Protein AF-H3BZD6-F1 (afdb_monomer)

Mean predicted aligned error: 8.35 Å

Secondary structure (DSSP, 8-state):
--HHHHHHHHHHHHHHHHHHHHHH-GGG-SHHHHHHHHHHHHHHHIIIIIHHHHHHHHHTSS-TTHHHHHHHHHHHHHHHHHHHHHHHHHHHHHHHH-

Foldseek 3Di:
DPPVLVVLVVCLVVLVVVLVVLVVPPPPPDPLSVLVSLLSVLVNLCSPLVSVLVVVCVVVVHNPVPPVSVVVNVVSVVVSVVSNVVSVVVNVVVVVVD

InterPro domains:
  IPR000276 G protein-coupled receptor, rhodopsin-like [PF00001] (20-97)
  IPR017452 GPCR, rhodopsin-like, 7TM [PS50262] (14-98)
  IPR050125 G-protein coupled receptor opsins [PTHR24240] (9-98)

Solvent-accessible surface area (backbone atoms only — not comparable to full-atom values): 5617 Å² total; per-residue (Å²): 123,68,69,78,62,52,53,55,62,71,43,45,66,59,56,57,49,50,53,54,55,56,6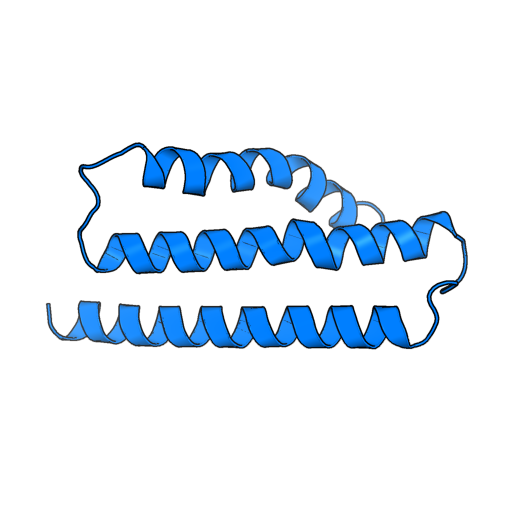8,72,42,80,86,53,83,50,77,74,50,55,46,53,43,52,46,47,50,45,52,47,52,43,58,53,55,48,45,52,54,53,50,53,40,62,74,60,81,42,71,81,68,50,72,60,51,57,52,51,45,52,51,54,53,51,54,35,50,51,56,45,50,54,43,50,53,53,52,52,51,56,66,67,76,105

pLDDT: mean 76.43, std 11.34, range [47.69, 92.75]

Structure (mmCIF, N/CA/C/O backbone):
data_AF-H3BZD6-F1
#
_entry.id   AF-H3BZD6-F1
#
loop_
_atom_site.group_PDB
_atom_site.id
_atom_site.type_symbol
_atom_site.label_atom_id
_atom_site.label_alt_id
_atom_site.label_comp_id
_atom_site.label_asym_id
_atom_site.label_entity_id
_atom_site.label_seq_id
_atom_site.pdbx_PDB_ins_code
_atom_site.Cartn_x
_atom_site.Cartn_y
_atom_site.Cartn_z
_atom_site.occupancy
_atom_site.B_iso_or_equiv
_atom_site.auth_seq_id
_atom_site.auth_comp_id
_atom_site.auth_asym_id
_atom_site.auth_atom_id
_atom_site.pdbx_PDB_model_num
ATOM 1 N N . MET A 1 1 ? 10.854 13.599 -11.660 1.00 53.84 1 MET A N 1
ATOM 2 C CA . MET A 1 1 ? 10.905 12.133 -11.832 1.00 53.84 1 MET A CA 1
ATOM 3 C C . MET A 1 1 ? 11.589 11.404 -10.661 1.00 53.84 1 MET A C 1
ATOM 5 O O . MET A 1 1 ? 10.983 10.528 -10.080 1.00 53.84 1 MET A O 1
ATOM 9 N N . GLY A 1 2 ? 12.795 11.769 -10.206 1.00 54.12 2 GLY A N 1
ATOM 10 C CA . GLY A 1 2 ? 13.444 11.019 -9.105 1.00 54.12 2 GLY A CA 1
ATOM 11 C C . GLY A 1 2 ? 12.718 11.051 -7.744 1.00 54.12 2 GLY A C 1
ATOM 12 O O . GLY A 1 2 ? 12.509 10.010 -7.132 1.00 54.12 2 GLY A O 1
ATOM 13 N N . ILE A 1 3 ? 12.287 12.232 -7.281 1.00 57.03 3 ILE A N 1
ATOM 14 C CA . ILE A 1 3 ? 11.831 12.473 -5.891 1.00 57.03 3 ILE A CA 1
ATOM 15 C C . ILE A 1 3 ? 10.643 11.599 -5.448 1.00 57.03 3 ILE A C 1
ATOM 17 O O . ILE A 1 3 ? 10.636 11.114 -4.318 1.00 57.03 3 ILE A O 1
ATOM 21 N N . TYR A 1 4 ? 9.666 11.344 -6.321 1.00 65.44 4 TYR A N 1
ATOM 22 C CA . TYR A 1 4 ? 8.504 10.523 -5.960 1.00 65.44 4 TYR A CA 1
ATOM 23 C C . TYR A 1 4 ? 8.831 9.023 -5.861 1.00 65.44 4 TYR A C 1
ATOM 25 O O . TYR A 1 4 ? 8.057 8.284 -5.264 1.00 65.44 4 TYR A O 1
ATOM 33 N N . MET A 1 5 ? 9.962 8.565 -6.415 1.00 67.75 5 MET A N 1
ATOM 34 C CA . MET A 1 5 ? 10.427 7.178 -6.272 1.00 67.75 5 MET A CA 1
ATOM 35 C C . MET A 1 5 ? 11.294 7.000 -5.023 1.00 67.75 5 MET A C 1
ATOM 37 O O . MET A 1 5 ? 11.335 5.907 -4.472 1.00 67.75 5 MET A O 1
ATOM 41 N N . VAL A 1 6 ? 11.959 8.057 -4.537 1.00 66.56 6 VAL A N 1
ATOM 42 C CA . VAL A 1 6 ? 12.820 7.968 -3.340 1.00 66.56 6 VAL A CA 1
ATOM 43 C C . VAL A 1 6 ? 12.005 7.969 -2.045 1.00 66.56 6 VAL A C 1
ATOM 45 O O . VAL A 1 6 ? 12.363 7.291 -1.085 1.00 66.56 6 VAL A O 1
ATOM 48 N N . PHE A 1 7 ? 10.879 8.688 -2.022 1.00 69.00 7 PHE A N 1
ATOM 49 C CA . PHE A 1 7 ? 10.028 8.795 -0.835 1.00 69.00 7 PHE A CA 1
ATOM 50 C C . PHE A 1 7 ? 9.481 7.425 -0.357 1.00 69.00 7 PHE A C 1
ATOM 52 O O . PHE A 1 7 ? 9.669 7.100 0.816 1.00 69.00 7 PHE A O 1
ATOM 59 N N . PRO A 1 8 ? 8.936 6.545 -1.228 1.00 70.25 8 PRO A N 1
ATOM 60 C CA . PRO A 1 8 ? 8.482 5.205 -0.840 1.00 70.25 8 PRO A CA 1
ATOM 61 C C . PRO A 1 8 ? 9.592 4.261 -0.352 1.00 70.25 8 PRO A C 1
ATOM 63 O O . PRO A 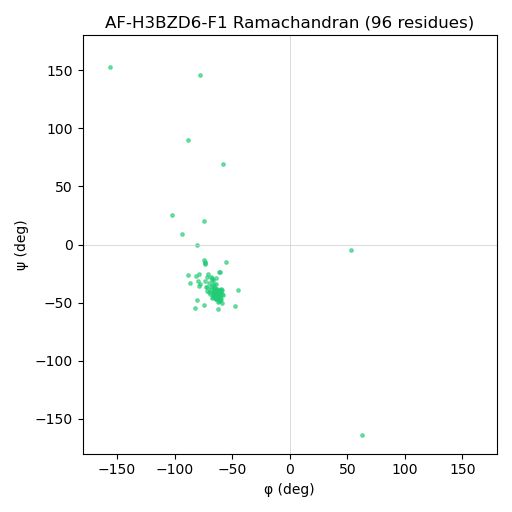1 8 ? 9.314 3.398 0.476 1.00 70.25 8 PRO A O 1
ATOM 66 N N . ILE A 1 9 ? 10.838 4.419 -0.820 1.00 73.19 9 ILE A N 1
ATOM 67 C CA . ILE A 1 9 ? 11.984 3.586 -0.397 1.00 73.19 9 ILE A CA 1
ATOM 68 C C . ILE A 1 9 ? 12.289 3.815 1.079 1.00 73.19 9 ILE A C 1
ATOM 70 O O . ILE A 1 9 ? 12.470 2.863 1.836 1.00 73.19 9 ILE A O 1
ATOM 74 N N . CYS A 1 10 ? 12.326 5.081 1.497 1.00 69.00 10 CYS A N 1
ATOM 75 C CA . CYS A 1 10 ? 12.578 5.443 2.887 1.00 69.00 10 CYS A CA 1
ATOM 76 C C . CYS A 1 10 ? 11.398 5.072 3.795 1.00 69.00 10 CYS A C 1
ATOM 78 O O . CYS A 1 10 ? 11.605 4.710 4.952 1.00 69.00 10 CYS A O 1
ATOM 80 N N . THR A 1 11 ? 10.162 5.134 3.285 1.00 70.12 11 THR A N 1
ATOM 81 C CA . THR A 1 11 ? 8.964 4.797 4.070 1.00 70.12 11 THR A CA 1
ATOM 82 C C . THR A 1 11 ? 8.698 3.288 4.147 1.00 70.12 11 THR A C 1
ATOM 84 O O . THR A 1 11 ? 8.170 2.829 5.155 1.00 70.12 11 THR A O 1
ATOM 87 N N . GLY A 1 12 ? 9.124 2.492 3.160 1.00 73.06 12 GLY A N 1
ATOM 88 C CA . GLY A 1 12 ? 8.948 1.034 3.112 1.00 73.06 12 GLY A CA 1
ATOM 89 C C . GLY A 1 12 ? 9.307 0.268 4.399 1.00 73.06 12 GLY A C 1
ATOM 90 O O . GLY A 1 12 ? 8.450 -0.462 4.907 1.00 73.06 12 GLY A O 1
ATOM 91 N N . PRO A 1 13 ? 10.510 0.436 4.988 1.00 76.25 13 PRO A N 1
ATOM 92 C CA . PRO A 1 13 ? 10.869 -0.257 6.228 1.00 76.25 13 PRO A CA 1
ATOM 93 C C . PRO A 1 13 ? 9.994 0.167 7.418 1.00 76.25 13 PRO A C 1
ATOM 95 O O . PRO A 1 13 ? 9.638 -0.661 8.253 1.00 76.25 13 PRO A O 1
ATOM 98 N N . ILE A 1 14 ? 9.579 1.435 7.469 1.00 75.19 14 ILE A N 1
ATOM 99 C CA . ILE A 1 14 ? 8.714 1.974 8.529 1.00 75.19 14 ILE A CA 1
ATOM 100 C C . ILE A 1 14 ? 7.300 1.385 8.408 1.00 75.19 14 ILE A C 1
ATOM 102 O O . ILE A 1 14 ? 6.695 0.956 9.396 1.00 75.19 14 ILE A O 1
ATOM 106 N N . THR A 1 15 ? 6.779 1.297 7.183 1.00 75.00 15 THR A N 1
ATOM 107 C CA . THR A 1 15 ? 5.463 0.714 6.911 1.00 75.00 15 THR A CA 1
ATOM 108 C C . THR A 1 15 ? 5.435 -0.787 7.212 1.00 75.00 15 THR A C 1
ATOM 110 O O . THR A 1 15 ? 4.394 -1.283 7.629 1.00 75.00 15 THR A O 1
ATOM 113 N N . PHE A 1 16 ? 6.553 -1.515 7.074 1.00 77.06 16 PHE A N 1
ATOM 114 C CA . PHE A 1 16 ? 6.630 -2.954 7.383 1.00 77.06 16 PHE A CA 1
ATOM 115 C C . PHE A 1 16 ? 6.598 -3.241 8.889 1.00 77.06 16 PHE A C 1
ATOM 117 O O . PHE A 1 16 ? 5.958 -4.191 9.343 1.00 77.06 16 PHE A O 1
ATOM 124 N N . LEU A 1 17 ? 7.235 -2.379 9.682 1.00 78.19 17 LEU A N 1
ATOM 125 C CA . LEU A 1 17 ? 7.260 -2.496 11.140 1.00 78.19 17 LEU A CA 1
ATOM 126 C C . LEU A 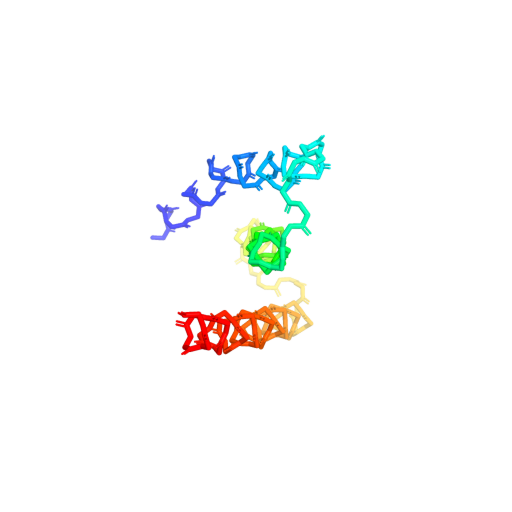1 17 ? 5.882 -2.249 11.773 1.00 78.19 17 LEU A C 1
ATOM 128 O O . LEU A 1 17 ? 5.567 -2.828 12.809 1.00 78.19 17 LEU A O 1
ATOM 132 N N . THR A 1 18 ? 5.033 -1.440 11.138 1.00 79.56 18 THR A N 1
ATOM 133 C CA . THR A 1 18 ? 3.730 -1.032 11.689 1.00 79.56 18 THR A CA 1
ATOM 134 C C . THR A 1 18 ? 2.766 -2.212 11.913 1.00 79.56 18 THR A C 1
ATOM 136 O O . THR A 1 18 ? 2.332 -2.407 13.049 1.00 79.56 18 THR A O 1
ATOM 139 N N . PRO A 1 19 ? 2.436 -3.058 10.916 1.00 78.31 19 PRO A N 1
ATOM 140 C CA . PRO A 1 19 ? 1.583 -4.217 11.154 1.00 78.31 19 PRO A CA 1
ATOM 141 C C . PRO A 1 19 ? 2.249 -5.277 12.036 1.00 78.31 19 PRO A C 1
ATOM 143 O O . PRO A 1 19 ? 1.548 -5.941 12.795 1.00 78.31 19 PRO A O 1
ATOM 146 N N . LEU A 1 20 ? 3.580 -5.425 11.995 1.00 78.44 20 LEU A N 1
ATOM 147 C CA . LEU A 1 20 ? 4.288 -6.353 12.883 1.00 78.44 20 LEU A CA 1
ATOM 148 C C . LEU A 1 20 ? 4.095 -5.971 14.353 1.00 78.44 20 LEU A C 1
ATOM 150 O O . LEU A 1 20 ? 3.699 -6.809 15.158 1.00 78.44 20 LEU A O 1
ATOM 154 N N . VAL A 1 21 ? 4.299 -4.701 14.698 1.00 75.88 21 VAL A N 1
ATOM 155 C CA . VAL A 1 21 ? 4.100 -4.200 16.067 1.00 75.88 21 VAL A CA 1
ATOM 156 C C . VAL A 1 21 ? 2.624 -4.281 16.480 1.00 75.88 21 VAL A C 1
ATOM 158 O O . VAL A 1 21 ? 2.321 -4.649 17.619 1.00 75.88 21 VAL A O 1
ATOM 161 N N . MET A 1 22 ? 1.6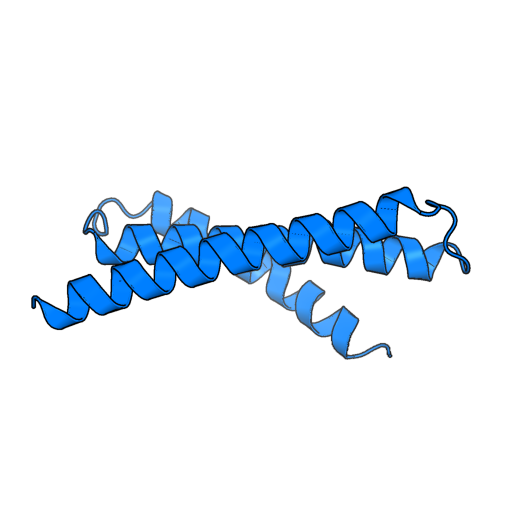92 -4.032 15.554 1.00 70.94 22 MET A N 1
ATOM 162 C CA . MET A 1 22 ? 0.251 -4.170 15.811 1.00 70.94 22 MET A CA 1
ATOM 163 C C . MET A 1 22 ? -0.162 -5.622 16.103 1.00 70.94 22 MET A C 1
ATOM 165 O O . MET A 1 22 ? -0.979 -5.850 16.991 1.00 70.94 22 MET A O 1
ATOM 169 N N . VAL A 1 23 ? 0.421 -6.613 15.418 1.00 71.31 23 VAL A N 1
ATOM 170 C CA . VAL A 1 23 ? 0.130 -8.043 15.650 1.00 71.31 23 VAL A CA 1
ATOM 171 C C . VAL A 1 23 ? 0.720 -8.544 16.973 1.00 71.31 23 VAL A C 1
ATOM 173 O O . VAL A 1 23 ? 0.091 -9.348 17.660 1.00 71.31 23 VAL A O 1
ATOM 176 N N . GLN A 1 24 ? 1.903 -8.061 17.363 1.00 72.69 24 GLN A N 1
ATOM 177 C CA . GLN A 1 24 ? 2.556 -8.459 18.619 1.00 72.69 24 GLN A CA 1
ATOM 178 C C . GLN A 1 24 ? 1.838 -7.894 19.861 1.00 72.69 24 GLN A C 1
ATOM 180 O O . GLN A 1 24 ? 1.879 -8.483 20.944 1.00 72.69 24 GLN A O 1
ATOM 185 N N . THR A 1 25 ? 1.117 -6.778 19.720 1.00 69.75 25 THR A N 1
ATOM 186 C CA . THR A 1 25 ? 0.444 -6.116 20.842 1.00 69.75 25 THR A CA 1
ATOM 187 C C . THR A 1 25 ? -0.967 -6.685 21.057 1.00 69.75 25 THR A C 1
ATOM 189 O O . THR A 1 25 ? -1.954 -6.166 20.539 1.00 69.75 25 THR A O 1
ATOM 192 N N . LYS A 1 26 ? -1.105 -7.732 21.892 1.00 55.91 26 LYS A N 1
ATOM 193 C CA . LYS A 1 26 ? -2.400 -8.396 22.204 1.00 55.91 26 LYS A CA 1
ATOM 194 C C . LYS A 1 26 ? -3.516 -7.470 22.734 1.00 55.91 26 LYS A C 1
ATOM 196 O O . LYS A 1 26 ? -4.673 -7.883 22.762 1.00 55.91 26 LYS A O 1
ATOM 201 N N . LYS A 1 27 ? -3.198 -6.241 23.161 1.00 49.53 27 LYS A N 1
ATOM 202 C CA . LYS A 1 27 ? -4.154 -5.274 23.733 1.00 49.53 27 LYS A CA 1
ATOM 203 C C . LYS A 1 27 ? -5.090 -4.601 22.715 1.00 49.53 27 LYS A C 1
ATOM 205 O O . LYS A 1 27 ? -6.069 -4.004 23.142 1.00 49.53 27 LYS A O 1
ATOM 210 N N . LEU A 1 28 ? -4.842 -4.694 21.406 1.00 53.88 28 LEU A N 1
ATOM 211 C CA . LEU A 1 28 ? -5.597 -3.944 20.387 1.00 53.88 28 LEU A CA 1
ATOM 212 C C . LEU A 1 28 ? -6.655 -4.779 19.637 1.00 53.88 28 LEU A C 1
ATOM 214 O O . LEU A 1 28 ? -7.037 -4.430 18.529 1.00 53.88 28 LEU A O 1
ATOM 218 N N . ARG A 1 29 ? -7.197 -5.861 20.208 1.00 56.91 29 ARG A N 1
ATOM 219 C CA . ARG A 1 29 ? -8.185 -6.734 19.526 1.00 56.91 29 ARG A CA 1
ATOM 220 C C . ARG A 1 29 ? -9.605 -6.151 19.406 1.00 56.91 29 ARG A C 1
ATOM 222 O O . ARG A 1 29 ? -10.570 -6.893 19.254 1.00 56.91 29 ARG A O 1
ATOM 229 N N . GLN A 1 30 ? -9.728 -4.835 19.514 1.00 60.69 30 GLN A N 1
ATOM 230 C CA . GLN A 1 30 ? -10.978 -4.113 19.323 1.00 60.69 30 GLN A CA 1
ATOM 231 C C . GLN A 1 30 ? -11.257 -3.981 17.812 1.00 60.69 30 GLN A C 1
ATOM 233 O O . GLN A 1 30 ? -10.300 -3.803 17.047 1.00 60.69 30 GLN A O 1
ATOM 238 N N . PRO A 1 31 ? -12.532 -4.022 17.378 1.00 65.25 31 PRO A N 1
ATOM 239 C CA . PRO A 1 31 ? -12.923 -3.890 15.971 1.00 65.25 31 PRO A CA 1
ATOM 240 C C . PRO A 1 31 ? -12.219 -2.759 15.182 1.00 65.25 31 PRO A C 1
ATOM 242 O O . PRO A 1 31 ? -11.762 -3.047 14.069 1.00 65.25 31 PRO A O 1
ATOM 245 N N . PRO A 1 32 ? -11.965 -1.549 15.732 1.00 67.62 32 PRO A N 1
ATOM 246 C CA . PRO A 1 32 ? -11.382 -0.458 14.947 1.00 67.62 32 PRO A CA 1
ATOM 247 C C . PRO A 1 32 ? -9.902 -0.672 14.601 1.00 67.62 32 PRO A C 1
ATOM 249 O O . PRO A 1 32 ? -9.417 -0.214 13.566 1.00 67.62 32 PRO A O 1
ATOM 252 N N . ASN A 1 33 ? -9.158 -1.406 15.431 1.00 76.56 33 ASN A N 1
ATOM 253 C CA . ASN A 1 33 ? -7.732 -1.645 15.200 1.00 76.56 33 ASN A CA 1
ATOM 254 C C . ASN A 1 33 ? -7.483 -2.732 14.146 1.00 76.56 33 ASN A C 1
ATOM 256 O O . ASN A 1 33 ? -6.453 -2.710 13.475 1.00 76.56 33 ASN A O 1
ATOM 260 N N . PHE A 1 34 ? -8.431 -3.654 13.953 1.00 76.44 34 PHE A N 1
ATOM 261 C CA . PHE A 1 34 ? -8.349 -4.669 12.900 1.00 76.44 34 PHE A CA 1
ATOM 262 C C . PHE A 1 34 ? -8.485 -4.052 11.496 1.00 76.44 34 PHE A C 1
ATOM 264 O O . PHE A 1 34 ? -7.779 -4.438 10.559 1.00 76.44 34 PHE A O 1
ATOM 271 N N . ILE A 1 35 ? -9.331 -3.026 11.367 1.00 81.81 35 ILE A N 1
ATOM 272 C CA . ILE A 1 35 ? -9.497 -2.242 10.136 1.00 81.81 35 ILE A CA 1
ATOM 273 C C . ILE A 1 35 ? -8.203 -1.481 9.816 1.00 81.81 35 ILE A C 1
ATOM 275 O O . ILE A 1 35 ? -7.736 -1.497 8.676 1.00 81.81 35 ILE A O 1
ATOM 279 N N . LEU A 1 36 ? -7.570 -0.881 10.832 1.00 79.69 36 LEU A N 1
ATOM 280 C CA . LEU A 1 36 ? -6.302 -0.163 10.680 1.00 79.69 36 LEU A CA 1
ATOM 281 C C . LEU A 1 36 ? -5.173 -1.074 10.163 1.00 79.69 36 LEU A C 1
ATOM 283 O O . LEU A 1 36 ? -4.381 -0.667 9.315 1.00 79.69 36 LEU A O 1
ATOM 287 N N . VAL A 1 37 ? -5.124 -2.327 10.630 1.00 82.25 37 VAL A N 1
ATOM 288 C CA . VAL A 1 37 ? -4.156 -3.331 10.156 1.00 82.25 37 VAL A CA 1
ATOM 289 C C . VAL A 1 37 ? -4.413 -3.712 8.697 1.00 82.25 37 VAL A C 1
ATOM 291 O O . VAL A 1 37 ? -3.464 -3.813 7.920 1.00 82.25 37 VAL A O 1
ATOM 294 N N . SER A 1 38 ? -5.677 -3.868 8.297 1.00 84.81 38 SER A N 1
ATOM 295 C CA . SER A 1 38 ? -6.037 -4.146 6.898 1.00 84.81 38 SER A CA 1
ATOM 296 C C . SER A 1 38 ? -5.635 -2.992 5.972 1.00 84.81 38 SER A C 1
ATOM 298 O O . SER A 1 38 ? -5.098 -3.219 4.886 1.00 84.81 38 SER A O 1
ATOM 300 N N . LEU A 1 39 ? -5.794 -1.750 6.438 1.00 84.12 39 LEU A N 1
ATOM 301 C CA . LEU A 1 39 ? -5.341 -0.546 5.740 1.00 84.12 39 LEU A CA 1
ATOM 302 C C . LEU A 1 39 ? -3.815 -0.496 5.592 1.00 84.12 39 LEU A C 1
ATOM 304 O O . LEU A 1 39 ? -3.299 -0.205 4.513 1.00 84.12 39 LEU A O 1
ATOM 308 N N . ALA A 1 40 ? -3.088 -0.816 6.667 1.00 85.75 40 ALA A N 1
ATOM 309 C CA . ALA A 1 40 ? -1.629 -0.868 6.662 1.00 85.75 40 ALA A CA 1
ATOM 310 C C . ALA A 1 40 ? -1.104 -1.945 5.698 1.00 85.75 40 ALA A C 1
ATOM 312 O O . ALA A 1 40 ? -0.169 -1.690 4.939 1.00 85.75 40 ALA A O 1
ATOM 313 N N . MET A 1 41 ? -1.746 -3.117 5.655 1.00 83.00 41 MET A N 1
ATOM 314 C CA . MET A 1 41 ? -1.418 -4.172 4.689 1.00 83.00 41 MET A CA 1
ATOM 315 C C . MET A 1 41 ? -1.706 -3.751 3.247 1.00 83.00 41 MET A C 1
ATOM 317 O O . MET A 1 41 ? -0.876 -3.974 2.364 1.00 83.00 41 MET A O 1
ATOM 321 N N . ALA A 1 42 ? -2.829 -3.073 2.998 1.00 85.25 42 ALA A N 1
ATOM 322 C CA . ALA A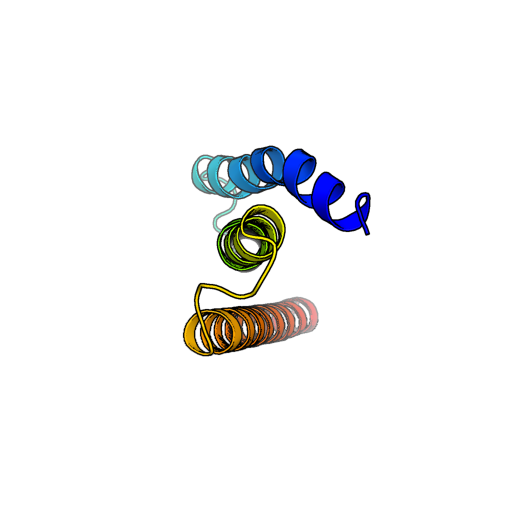 1 42 ? -3.121 -2.496 1.689 1.00 85.25 42 ALA A CA 1
ATOM 323 C C . ALA A 1 42 ? -2.043 -1.475 1.265 1.00 85.25 42 ALA A C 1
ATOM 325 O O . ALA A 1 42 ? -1.635 -1.459 0.101 1.00 85.25 42 ALA A O 1
ATOM 326 N N . GLY A 1 43 ? -1.526 -0.672 2.201 1.00 84.06 43 GLY A N 1
ATOM 327 C CA . GLY A 1 43 ? -0.392 0.231 1.978 1.00 84.06 43 GLY A CA 1
ATOM 328 C C . GLY A 1 43 ? 0.915 -0.499 1.647 1.00 84.06 43 GLY A C 1
ATOM 329 O O . GLY A 1 43 ? 1.615 -0.115 0.714 1.00 84.06 43 GLY A O 1
ATOM 330 N N . LEU A 1 44 ? 1.219 -1.605 2.330 1.00 82.94 44 LEU A N 1
ATOM 331 C CA . LEU A 1 44 ? 2.415 -2.411 2.055 1.00 82.94 44 LEU A CA 1
ATOM 332 C C . LEU A 1 44 ? 2.411 -3.059 0.676 1.00 82.94 44 LEU A C 1
ATOM 334 O O . LEU A 1 44 ? 3.429 -3.057 -0.015 1.00 82.94 44 LEU A O 1
ATOM 338 N N . ILE A 1 45 ? 1.254 -3.549 0.232 1.00 83.81 45 ILE A N 1
ATOM 339 C CA . ILE A 1 45 ? 1.104 -4.108 -1.115 1.00 83.81 45 ILE A CA 1
ATOM 340 C C . ILE A 1 45 ? 1.411 -3.032 -2.181 1.00 83.81 45 ILE A C 1
ATOM 342 O O . ILE A 1 45 ? 1.762 -3.373 -3.306 1.00 83.81 45 ILE A O 1
ATOM 346 N N . LEU A 1 46 ? 1.281 -1.732 -1.870 1.00 83.56 46 LEU A N 1
ATOM 347 C CA . LEU A 1 46 ? 1.540 -0.639 -2.824 1.00 83.56 46 LEU A CA 1
ATOM 348 C C . LEU A 1 46 ? 3.032 -0.512 -3.010 1.00 83.56 46 LEU A C 1
ATOM 350 O O . LEU A 1 46 ? 3.529 -0.561 -4.130 1.00 83.56 46 LEU A O 1
ATOM 354 N N . VAL A 1 47 ? 3.725 -0.409 -1.885 1.00 81.50 47 VAL A N 1
ATOM 355 C CA . VAL A 1 47 ? 5.166 -0.230 -1.853 1.00 81.50 47 VAL A CA 1
ATOM 356 C C . VAL A 1 47 ? 5.889 -1.482 -2.333 1.00 81.50 47 VAL A C 1
ATOM 358 O O . VAL A 1 47 ? 6.964 -1.351 -2.883 1.00 81.50 47 VAL A O 1
ATOM 361 N N . TYR A 1 48 ? 5.334 -2.686 -2.189 1.00 80.88 48 TYR A N 1
ATOM 362 C CA . TYR A 1 48 ? 5.992 -3.883 -2.717 1.00 80.88 48 TYR A CA 1
ATOM 363 C C . TYR A 1 48 ? 5.715 -4.092 -4.212 1.00 80.88 48 TYR A C 1
ATOM 365 O O . TYR A 1 48 ? 6.643 -4.172 -5.003 1.00 80.88 48 TYR A O 1
ATOM 373 N N . PHE A 1 49 ? 4.450 -4.135 -4.640 1.00 82.00 49 PHE A N 1
ATOM 374 C CA . PHE A 1 49 ? 4.135 -4.489 -6.031 1.00 82.00 49 PHE A CA 1
ATOM 375 C C . PHE A 1 49 ? 4.304 -3.326 -7.014 1.00 82.00 49 PHE A C 1
ATOM 377 O O . PHE A 1 49 ? 4.929 -3.502 -8.055 1.00 82.00 49 PHE A O 1
ATOM 384 N N . VAL A 1 50 ? 3.771 -2.140 -6.704 1.00 79.50 50 VAL A N 1
ATOM 385 C CA . VAL A 1 50 ? 3.797 -0.996 -7.641 1.00 79.50 50 VAL A CA 1
ATOM 386 C C . VAL A 1 50 ? 5.215 -0.448 -7.759 1.00 79.50 50 VAL A C 1
ATOM 388 O O . VAL A 1 50 ? 5.705 -0.153 -8.843 1.00 79.50 50 VAL A O 1
ATOM 391 N N . PHE A 1 51 ? 5.931 -0.377 -6.640 1.00 78.06 51 PHE A N 1
ATOM 392 C CA . PHE A 1 51 ? 7.301 0.116 -6.638 1.00 78.06 51 PHE A CA 1
ATOM 393 C C . PHE A 1 51 ? 8.272 -0.807 -7.385 1.00 78.06 51 PHE A C 1
ATOM 395 O O . PHE A 1 51 ? 9.081 -0.31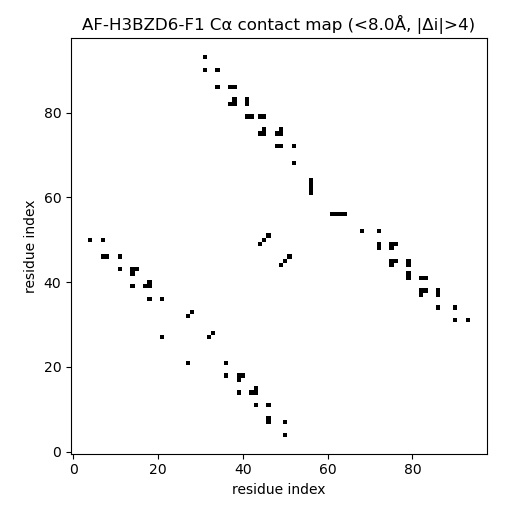9 -8.172 1.00 78.06 51 PHE A O 1
ATOM 402 N N . THR A 1 52 ? 8.186 -2.129 -7.180 1.00 78.62 52 THR A N 1
ATOM 403 C CA . THR A 1 52 ? 9.056 -3.093 -7.869 1.00 78.62 52 THR A CA 1
ATOM 404 C C . THR A 1 52 ? 8.843 -3.054 -9.379 1.00 78.62 52 THR A C 1
ATOM 406 O O . THR A 1 52 ? 9.825 -3.073 -10.119 1.00 78.62 52 THR A O 1
ATOM 409 N N . VAL A 1 53 ? 7.598 -2.922 -9.853 1.00 78.31 53 VAL A N 1
ATOM 410 C CA . VAL A 1 53 ? 7.321 -2.794 -11.294 1.00 78.31 53 VAL A CA 1
ATOM 411 C C . VAL A 1 53 ? 7.815 -1.454 -11.847 1.00 78.31 53 VAL A C 1
ATOM 413 O O . VAL A 1 53 ? 8.406 -1.415 -12.929 1.00 78.31 53 VAL A O 1
ATOM 416 N N . SER A 1 54 ? 7.659 -0.366 -11.092 1.00 76.69 54 SER A N 1
ATOM 417 C CA . SER A 1 54 ? 8.142 0.959 -11.491 1.00 76.69 54 SER A CA 1
ATOM 418 C C . SER A 1 54 ? 9.678 1.029 -11.556 1.00 76.69 54 SER A C 1
ATOM 420 O O . SER A 1 54 ? 10.233 1.525 -12.536 1.00 76.69 54 SER A O 1
ATOM 422 N N . ILE A 1 55 ? 10.389 0.444 -10.579 1.00 75.25 55 ILE A N 1
ATOM 423 C CA . ILE A 1 55 ? 11.854 0.284 -10.621 1.00 75.25 55 ILE A CA 1
ATOM 424 C C . ILE A 1 55 ? 12.273 -0.572 -11.812 1.00 75.25 55 ILE A C 1
ATOM 426 O O . ILE A 1 55 ? 13.205 -0.202 -12.527 1.00 75.25 55 ILE A O 1
ATOM 430 N N . TYR A 1 56 ? 11.602 -1.705 -12.033 1.00 71.12 56 TYR A N 1
ATOM 431 C CA . TYR A 1 56 ? 11.933 -2.593 -13.143 1.00 71.12 56 TYR A CA 1
ATOM 432 C C . TYR A 1 56 ? 11.793 -1.870 -14.489 1.00 71.12 56 TYR A C 1
ATOM 434 O O . TYR A 1 56 ? 12.650 -1.996 -15.364 1.00 71.12 56 TYR A O 1
ATOM 442 N N . SER A 1 57 ? 10.750 -1.049 -14.626 1.00 72.12 57 SER A N 1
ATOM 443 C CA . SER A 1 57 ? 10.505 -0.231 -15.817 1.00 72.12 57 SER A CA 1
ATOM 444 C C . SER A 1 57 ? 11.583 0.841 -16.025 1.00 72.12 57 SER A C 1
ATOM 446 O O . SER A 1 57 ? 11.945 1.129 -17.164 1.00 72.12 57 SER A O 1
ATOM 448 N N . CYS A 1 58 ? 12.139 1.403 -14.946 1.00 69.81 58 CYS A N 1
ATOM 449 C CA . CYS A 1 58 ? 13.215 2.395 -15.019 1.00 69.81 58 CYS A CA 1
ATOM 450 C C . CYS A 1 58 ? 14.608 1.795 -15.275 1.00 69.81 58 CYS A C 1
ATOM 452 O O . CYS A 1 58 ? 15.403 2.421 -15.971 1.00 69.81 58 CYS A O 1
ATOM 454 N N . LEU A 1 59 ? 14.922 0.610 -14.738 1.00 69.06 59 LEU A N 1
ATOM 455 C CA . LEU A 1 59 ? 16.247 -0.016 -14.887 1.00 69.06 59 LEU A CA 1
ATOM 456 C C . LEU A 1 59 ? 16.494 -0.579 -16.291 1.00 69.06 59 LEU A C 1
ATOM 458 O O . LEU A 1 59 ? 17.630 -0.585 -16.753 1.00 69.06 59 LEU A O 1
ATOM 462 N N . MET A 1 60 ? 15.445 -1.034 -16.976 1.00 67.44 60 MET A N 1
ATOM 463 C CA . MET A 1 60 ? 15.571 -1.691 -18.282 1.00 67.44 60 MET A CA 1
ATOM 464 C C . MET A 1 60 ? 15.423 -0.732 -19.477 1.00 67.44 60 MET A C 1
ATOM 466 O O . MET A 1 60 ? 15.336 -1.195 -20.611 1.00 67.44 60 MET A O 1
ATOM 470 N N . ALA A 1 61 ? 15.394 0.591 -19.241 1.00 57.78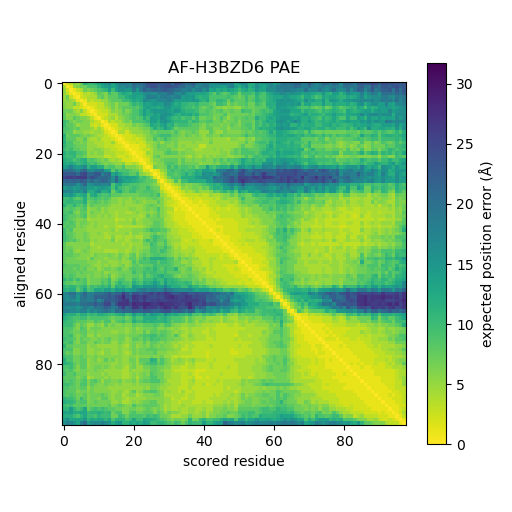 61 ALA A N 1
ATOM 471 C CA . ALA A 1 61 ? 15.287 1.688 -20.225 1.00 57.78 61 ALA A CA 1
ATOM 472 C C . ALA A 1 61 ? 14.112 1.624 -21.234 1.00 57.78 61 ALA A C 1
ATOM 474 O O . ALA A 1 61 ? 13.889 2.579 -21.968 1.00 57.78 61 ALA A O 1
ATOM 475 N N . HIS A 1 62 ? 13.321 0.554 -21.234 1.00 53.81 62 HIS A N 1
ATOM 476 C CA . HIS A 1 62 ? 12.091 0.333 -21.984 1.00 53.81 62 HIS A CA 1
ATOM 477 C C . HIS A 1 62 ? 11.262 -0.725 -21.237 1.00 53.81 62 HIS A C 1
ATOM 479 O O . HIS A 1 62 ? 11.818 -1.572 -20.538 1.00 53.81 62 HIS A O 1
ATOM 485 N N . PHE A 1 63 ? 9.932 -0.682 -21.388 1.00 52.12 63 PHE A N 1
ATOM 486 C CA . PHE A 1 63 ? 8.942 -1.633 -20.852 1.00 52.12 63 PHE A CA 1
ATOM 487 C C . PHE A 1 63 ? 9.191 -3.089 -21.319 1.00 52.12 63 PHE A C 1
ATOM 489 O O . PHE A 1 63 ? 8.426 -3.654 -22.097 1.00 52.12 63 PHE A O 1
ATOM 496 N N . ALA A 1 64 ? 10.264 -3.729 -20.857 1.00 47.69 64 ALA A N 1
ATOM 497 C CA . ALA A 1 64 ? 10.654 -5.067 -21.296 1.00 47.69 64 ALA A CA 1
ATOM 498 C C . ALA A 1 64 ? 9.744 -6.179 -20.736 1.00 47.69 64 ALA A C 1
ATOM 500 O O . ALA A 1 64 ? 9.741 -7.284 -21.267 1.00 47.69 64 ALA A O 1
ATOM 501 N N . LEU A 1 65 ? 8.936 -5.899 -19.701 1.00 51.81 65 LEU A N 1
ATOM 502 C CA . LEU A 1 65 ? 7.935 -6.848 -19.178 1.00 51.81 65 LEU A CA 1
ATOM 503 C C . LEU A 1 65 ? 6.636 -6.893 -20.000 1.00 51.81 65 LEU A C 1
ATOM 505 O O . LEU A 1 65 ? 5.736 -7.672 -19.681 1.00 51.81 65 LEU A O 1
ATOM 509 N N . GLY A 1 66 ? 6.531 -6.088 -21.061 1.00 64.44 66 GLY A N 1
ATOM 510 C CA . GLY A 1 66 ? 5.362 -6.068 -21.934 1.00 64.44 66 GLY A CA 1
ATOM 511 C C . GLY A 1 66 ? 4.068 -5.645 -21.224 1.00 64.44 66 GLY A C 1
ATOM 512 O O . GLY A 1 66 ? 4.061 -5.088 -20.129 1.00 64.44 66 GLY A O 1
ATOM 513 N N . GLN A 1 67 ? 2.937 -5.924 -21.870 1.00 70.50 67 GLN A N 1
ATOM 514 C CA . GLN A 1 67 ? 1.587 -5.531 -21.440 1.00 70.50 67 GLN A CA 1
ATOM 515 C C . GLN A 1 67 ? 1.177 -6.126 -20.077 1.00 70.50 67 GLN A C 1
ATOM 517 O O . GLN A 1 67 ? 0.363 -5.546 -19.359 1.00 70.50 67 GLN A O 1
ATOM 522 N N . MET A 1 68 ? 1.798 -7.247 -19.701 1.00 75.81 68 MET A N 1
ATOM 523 C CA . MET A 1 68 ? 1.547 -7.976 -18.458 1.00 75.81 68 MET A CA 1
ATOM 524 C C . MET A 1 68 ? 1.830 -7.122 -17.216 1.00 75.81 68 MET A C 1
ATOM 526 O O . MET A 1 68 ? 0.985 -7.053 -16.322 1.00 75.81 68 MET A O 1
ATOM 530 N N . SER A 1 69 ? 2.970 -6.422 -17.153 1.00 76.69 69 SER A N 1
ATOM 531 C CA . SER A 1 69 ? 3.307 -5.612 -15.971 1.00 76.69 69 SER A CA 1
ATOM 532 C C . SER A 1 69 ? 2.346 -4.440 -15.789 1.00 76.69 69 SER A C 1
ATOM 534 O O . SER A 1 69 ? 1.906 -4.182 -14.672 1.00 76.69 69 SER A O 1
ATOM 536 N N . CYS A 1 70 ? 1.940 -3.801 -16.889 1.00 80.56 70 CYS A N 1
ATOM 537 C CA . CYS A 1 70 ? 0.962 -2.717 -16.876 1.00 80.56 70 CYS A CA 1
ATOM 538 C C . CYS A 1 70 ? -0.409 -3.196 -16.366 1.00 80.56 70 CYS A C 1
ATOM 540 O O . CYS A 1 70 ? -1.015 -2.553 -15.507 1.00 80.56 70 CYS A O 1
ATOM 542 N N . THR A 1 71 ? -0.877 -4.367 -16.820 1.00 84.50 71 THR A N 1
ATOM 543 C CA . THR A 1 71 ? -2.134 -4.946 -16.318 1.00 84.50 71 THR A CA 1
ATOM 544 C C . THR A 1 71 ? -2.061 -5.325 -14.839 1.00 84.50 71 THR A C 1
ATOM 546 O O . THR A 1 71 ? -3.029 -5.115 -14.111 1.00 84.50 71 THR A O 1
ATOM 549 N N . ILE A 1 72 ? -0.915 -5.827 -14.366 1.00 83.31 72 ILE A N 1
ATOM 550 C CA . ILE A 1 72 ? -0.716 -6.202 -12.960 1.00 83.31 72 ILE A CA 1
ATOM 551 C C . ILE A 1 72 ? -0.655 -4.960 -12.065 1.00 83.31 72 ILE A C 1
ATOM 553 O O . ILE A 1 72 ? -1.261 -4.961 -10.991 1.00 83.31 72 ILE A O 1
ATOM 557 N N . GLU A 1 73 ? 0.018 -3.888 -12.492 1.00 84.81 73 GLU A N 1
ATOM 558 C CA . GLU A 1 73 ? 0.023 -2.619 -11.757 1.00 84.81 73 GLU A CA 1
ATOM 559 C C . GLU A 1 73 ? -1.384 -2.047 -11.620 1.00 84.81 73 GLU A C 1
ATOM 561 O O . GLU A 1 73 ? -1.802 -1.722 -10.506 1.00 84.81 73 GLU A O 1
ATOM 566 N N . GLY A 1 74 ? -2.135 -1.992 -12.726 1.00 87.31 74 GLY A N 1
ATOM 567 C CA . GLY A 1 74 ? -3.518 -1.522 -12.725 1.00 87.31 74 GLY A CA 1
ATOM 568 C C . GLY A 1 74 ? -4.404 -2.354 -11.799 1.00 87.31 74 GLY A C 1
ATOM 569 O O . GLY A 1 74 ? -5.066 -1.809 -10.918 1.00 87.31 74 GLY A O 1
ATOM 570 N N . PHE A 1 75 ? -4.355 -3.682 -11.922 1.00 88.44 75 PHE A N 1
ATOM 571 C CA . PHE A 1 75 ? -5.166 -4.582 -11.104 1.00 88.44 75 PHE A CA 1
ATOM 572 C C . PHE A 1 75 ? -4.831 -4.474 -9.610 1.00 88.44 75 PHE A C 1
ATOM 574 O O . PHE A 1 75 ? -5.725 -4.362 -8.768 1.00 88.44 75 PHE A O 1
ATOM 581 N N . THR A 1 76 ? -3.541 -4.424 -9.270 1.00 86.69 76 THR A N 1
ATOM 582 C CA . THR A 1 76 ? -3.085 -4.299 -7.878 1.00 86.69 76 THR A CA 1
ATOM 583 C C . THR A 1 76 ? -3.451 -2.935 -7.286 1.00 86.69 76 THR A C 1
ATOM 585 O O . THR A 1 76 ? -3.791 -2.842 -6.104 1.00 86.69 76 THR A O 1
ATOM 588 N N . ALA A 1 77 ? -3.424 -1.867 -8.090 1.00 88.00 77 ALA A N 1
ATOM 589 C CA . ALA A 1 77 ? -3.885 -0.547 -7.675 1.00 88.00 77 ALA A CA 1
ATOM 590 C C . ALA A 1 77 ? -5.396 -0.536 -7.389 1.00 88.00 77 ALA A C 1
ATOM 592 O O . ALA A 1 77 ? -5.817 -0.027 -6.347 1.00 88.00 77 ALA A O 1
ATOM 593 N N . THR A 1 78 ? -6.207 -1.151 -8.254 1.00 91.44 78 THR A N 1
ATOM 594 C CA . THR A 1 78 ? -7.664 -1.215 -8.078 1.00 91.44 78 THR A CA 1
ATOM 595 C C . THR A 1 78 ? -8.068 -2.064 -6.876 1.00 91.44 78 THR A C 1
ATOM 597 O O . THR A 1 78 ? -8.880 -1.612 -6.070 1.00 91.44 78 THR A O 1
ATOM 600 N N . LEU A 1 79 ? -7.477 -3.252 -6.700 1.00 90.00 79 LEU A N 1
ATOM 601 C CA . LEU A 1 79 ? -7.766 -4.119 -5.551 1.00 90.00 79 LEU A CA 1
ATOM 602 C C . LEU A 1 79 ? -7.486 -3.414 -4.223 1.00 90.00 79 LEU A C 1
ATOM 604 O O . LEU A 1 79 ? -8.302 -3.453 -3.304 1.00 90.00 79 LEU A O 1
ATOM 608 N N . ARG A 1 80 ? -6.359 -2.705 -4.133 1.00 88.69 80 ARG A N 1
ATOM 609 C CA . ARG A 1 80 ? -6.028 -1.900 -2.956 1.00 88.69 80 ARG A CA 1
ATOM 610 C C . ARG A 1 80 ? -7.064 -0.815 -2.698 1.00 88.69 80 ARG A C 1
ATOM 612 O O . ARG A 1 80 ? -7.463 -0.631 -1.553 1.00 88.69 80 ARG A O 1
ATOM 619 N N . GLY A 1 81 ? -7.488 -0.110 -3.747 1.00 90.75 81 GLY A N 1
ATOM 620 C CA . GLY A 1 81 ? -8.513 0.926 -3.656 1.00 90.75 81 GLY A CA 1
ATOM 621 C C . GLY A 1 81 ? -9.842 0.372 -3.150 1.00 90.75 81 GLY A C 1
ATOM 622 O O . GLY A 1 81 ? -10.442 0.951 -2.250 1.00 90.75 81 GLY A O 1
ATOM 623 N N . GLN A 1 82 ? -10.263 -0.792 -3.649 1.00 92.75 82 GLN A N 1
ATOM 624 C CA . GLN A 1 82 ? -11.473 -1.461 -3.172 1.00 92.75 82 GLN A CA 1
ATOM 625 C C . GLN A 1 82 ? -11.367 -1.839 -1.691 1.00 92.75 82 GLN A C 1
ATOM 627 O O . GLN A 1 82 ? -12.254 -1.491 -0.916 1.00 92.75 82 GLN A O 1
ATOM 632 N N . VAL A 1 83 ? -10.271 -2.479 -1.269 1.00 89.69 83 V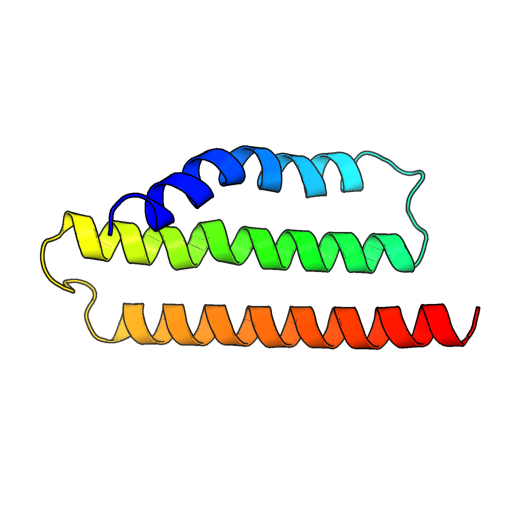AL A N 1
ATOM 633 C CA . VAL A 1 83 ? -10.055 -2.858 0.141 1.00 89.69 83 VAL A CA 1
ATOM 634 C C . VAL A 1 83 ? -10.000 -1.626 1.054 1.00 89.69 83 VAL A C 1
ATOM 636 O O . VAL A 1 83 ? -10.561 -1.642 2.152 1.00 89.69 83 VAL A O 1
ATOM 639 N N . PHE A 1 84 ? -9.372 -0.541 0.597 1.00 89.38 84 PHE A N 1
ATOM 640 C CA . PHE A 1 84 ? -9.294 0.730 1.317 1.00 89.38 84 PHE A CA 1
ATOM 641 C C . PHE A 1 84 ? -10.678 1.367 1.503 1.00 89.38 84 PHE A C 1
ATOM 643 O O . PHE A 1 84 ? -11.036 1.748 2.616 1.00 89.38 84 PHE A O 1
ATOM 650 N N . LEU A 1 85 ? -11.480 1.427 0.437 1.00 92.69 85 LEU A N 1
ATOM 651 C CA . LEU A 1 85 ? -12.835 1.981 0.478 1.00 92.69 85 LEU A CA 1
ATOM 652 C C . LEU A 1 85 ? -13.760 1.154 1.375 1.00 92.69 85 LEU A C 1
ATOM 654 O O . LEU A 1 85 ? -14.445 1.722 2.220 1.00 92.69 85 LEU A O 1
ATOM 658 N N . TRP A 1 86 ? -13.735 -0.176 1.253 1.00 90.88 86 TRP A N 1
ATOM 659 C CA . TRP A 1 86 ? -14.510 -1.062 2.127 1.00 90.88 86 TRP A CA 1
ATOM 660 C C . TRP A 1 86 ? -14.143 -0.870 3.602 1.00 90.88 86 TRP A C 1
ATOM 662 O O . TRP A 1 86 ? -15.027 -0.762 4.450 1.00 90.88 86 TRP A O 1
ATOM 672 N N . SER A 1 87 ? -12.848 -0.748 3.901 1.00 88.56 87 SER A N 1
ATOM 673 C CA . SER A 1 87 ? -12.354 -0.492 5.260 1.00 88.56 87 SER A CA 1
ATOM 674 C C . SER A 1 87 ? -12.824 0.863 5.805 1.00 88.56 87 SER A C 1
ATOM 676 O O . SER A 1 87 ? -13.234 0.951 6.962 1.00 88.56 87 SER A O 1
ATOM 678 N N . LEU A 1 88 ? -12.815 1.916 4.978 1.00 88.75 88 LEU A N 1
ATOM 679 C CA . LEU A 1 88 ? -13.311 3.244 5.357 1.00 88.75 88 LEU A CA 1
ATOM 680 C C . LEU A 1 8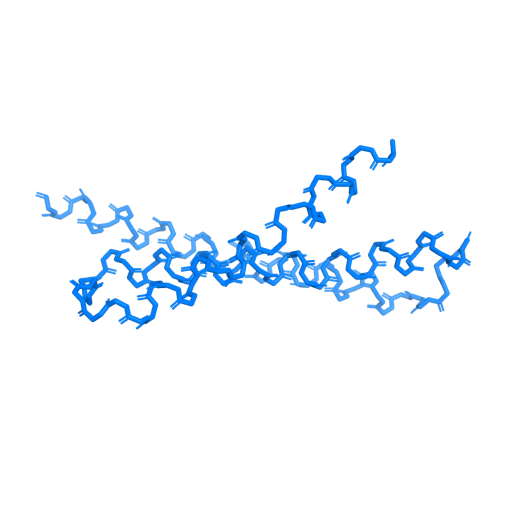8 ? -14.816 3.262 5.622 1.00 88.75 88 LEU A C 1
ATOM 682 O O . LEU A 1 88 ? -15.251 3.903 6.577 1.00 88.75 88 LEU A O 1
ATOM 686 N N . VAL A 1 89 ? -15.605 2.562 4.805 1.00 92.19 89 VAL A N 1
ATOM 687 C CA . VAL A 1 89 ? -17.061 2.476 4.986 1.00 92.19 89 VAL A CA 1
ATOM 688 C C . VAL A 1 89 ? -17.394 1.805 6.317 1.00 92.19 89 VAL A C 1
ATOM 690 O O . VAL A 1 89 ? -18.185 2.344 7.087 1.00 92.19 89 VAL A O 1
ATOM 693 N N . VAL A 1 90 ? -16.753 0.676 6.633 1.00 88.25 90 VAL A N 1
ATOM 694 C CA . VAL A 1 90 ? -16.968 -0.020 7.914 1.00 88.25 90 VAL A CA 1
ATOM 695 C C . VAL A 1 90 ? -16.556 0.861 9.096 1.00 88.25 90 VAL A C 1
ATOM 697 O O . VAL A 1 90 ? -17.298 0.956 10.071 1.00 88.25 90 VAL A O 1
ATOM 700 N N . LEU A 1 91 ? -15.425 1.569 8.991 1.00 88.44 91 LEU A N 1
ATOM 701 C CA . LEU A 1 91 ? -14.972 2.500 10.028 1.00 88.44 91 LEU A CA 1
ATOM 702 C C . LEU A 1 91 ? -15.961 3.657 10.249 1.00 88.44 91 LEU A C 1
ATOM 704 O O . LEU A 1 91 ? -16.186 4.064 11.388 1.00 88.44 91 LEU A O 1
ATOM 708 N N . ALA A 1 92 ? -16.548 4.194 9.177 1.00 88.44 92 ALA A N 1
ATOM 709 C CA . ALA A 1 92 ? -17.542 5.260 9.262 1.00 88.44 92 ALA A CA 1
ATOM 710 C C . ALA A 1 92 ? -18.831 4.791 9.954 1.00 88.44 92 ALA A C 1
ATOM 712 O O . ALA A 1 92 ? -19.394 5.536 10.751 1.00 88.44 92 ALA A O 1
ATOM 713 N N . ILE A 1 93 ? -19.264 3.552 9.696 1.00 91.19 93 ILE A N 1
ATOM 714 C CA . ILE A 1 93 ? -20.434 2.953 10.354 1.00 91.19 93 ILE A CA 1
ATOM 715 C C . ILE A 1 93 ? -20.164 2.740 11.847 1.00 91.19 93 ILE A C 1
ATOM 717 O O . ILE A 1 93 ? -21.000 3.096 12.674 1.00 91.19 93 ILE A O 1
ATOM 721 N N . GLU A 1 94 ? -18.992 2.207 12.207 1.00 86.81 94 GLU A N 1
ATOM 722 C CA . GLU A 1 94 ? -18.639 1.971 13.612 1.00 86.81 94 GLU A CA 1
ATOM 723 C C . GLU A 1 94 ? -18.622 3.282 14.415 1.00 86.81 94 GLU A C 1
ATOM 725 O O . GLU A 1 94 ? -19.159 3.344 15.516 1.00 86.81 94 GLU A O 1
ATOM 730 N N . LYS A 1 95 ? -18.084 4.358 13.822 1.00 85.31 95 LYS A N 1
ATOM 731 C CA . LYS A 1 95 ? -18.084 5.703 14.421 1.00 85.31 95 LYS A CA 1
ATOM 732 C C . LYS A 1 95 ? -19.439 6.413 14.419 1.00 85.31 95 LYS A C 1
ATOM 734 O O . LYS A 1 95 ? -19.552 7.440 15.072 1.00 85.31 95 LYS A O 1
ATOM 739 N N . TYR A 1 96 ? -20.415 5.946 13.644 1.00 85.31 96 TYR A N 1
ATOM 740 C CA . TYR A 1 96 ? -21.769 6.509 13.640 1.00 85.31 96 TYR A CA 1
ATOM 741 C C . TYR A 1 96 ? -22.658 5.875 14.717 1.00 85.31 96 TYR A C 1
ATOM 743 O O . TYR A 1 96 ? -23.549 6.530 15.247 1.00 85.31 96 TYR A O 1
ATOM 751 N N . ILE A 1 97 ? -22.438 4.591 15.009 1.00 85.50 97 ILE A N 1
ATOM 752 C CA . ILE A 1 97 ? -23.211 3.829 16.000 1.00 85.50 97 ILE A CA 1
ATOM 753 C C . ILE A 1 97 ? -22.758 4.121 17.439 1.00 85.50 97 ILE A C 1
ATOM 755 O O . ILE A 1 97 ? -23.577 4.035 18.354 1.00 85.50 97 ILE A O 1
ATOM 759 N N . VAL A 1 98 ? -21.468 4.419 17.629 1.00 78.44 98 VAL A N 1
ATOM 760 C CA . VAL A 1 98 ? -20.873 4.851 18.908 1.00 78.44 98 VAL A CA 1
ATOM 761 C C . VAL A 1 98 ? -21.104 6.338 19.124 1.00 78.44 98 VAL A C 1
ATOM 763 O O . VAL A 1 98 ? -21.542 6.691 20.240 1.00 78.44 98 VAL A O 1
#

Radius of gyration: 16.45 Å; Cα contacts (8 Å, |Δi|>4): 50; chains: 1; bounding box: 40×21×46 Å

Sequence (98 aa):
MGIYMVFPICTGPITFLTPLVMVQTKKLRQPPNFILVSLAMAGLILVYFVFTVSIYSCLMAHFALGQMSCTIEGFTATLRGQVFLWSLVVLAIEKYIV

Nearest PDB structures (foldseek):
  9ije-assembly1_R  TM=7.927E-01  e=6.035E-02  Homo sapiens
  5zhp-assembly2_B  TM=7.986E-01  e=8.048E-02  Rattus norvegicus
  8yn2-assembly1_R  TM=7.841E-01  e=9.029E-02  Homo sapiens
  7ys6-assembly1_A  TM=7.951E-01  e=4.031E-01  Homo sapiens
  8qae-assembly2_C-2  TM=5.430E-01  e=3.803E+00  synthetic construct

Organism: Tetraodon nigroviridis (NCBI:txid99883)